Protein AF-A0A0G4MST4-F1 (afdb_monomer_lite)

Sequence (81 aa):
ELARWEKYAYGCNELLFHPIRTWLWRGPFTPLFRTFLFSNIRFTSKITVVSYIGTYYAIGAAWIMTAANYFAMGWFNGYLD

Foldseek 3Di:
DVVVVVVVVVVVCVQFFDDPVCCVPPNGGDVNNVCVVVPPDDPVVNCVVCVVVVVVVCVVCVVVVVVVVVVVCVVCVVVVD

Structure (mmCIF, N/CA/C/O backbone):
data_AF-A0A0G4MST4-F1
#
_entry.id   AF-A0A0G4MST4-F1
#
loop_
_atom_site.group_PDB
_atom_site.id
_atom_site.type_symbol
_atom_site.label_atom_id
_atom_site.label_alt_id
_atom_site.label_comp_id
_atom_site.label_asym_id
_atom_site.label_entity_id
_atom_site.label_seq_id
_atom_site.pdbx_PDB_ins_code
_atom_site.Cartn_x
_atom_site.Cartn_y
_atom_site.Cartn_z
_atom_site.occupancy
_atom_site.B_iso_or_equiv
_atom_site.auth_seq_id
_atom_site.auth_comp_id
_atom_site.auth_asym_id
_atom_site.auth_atom_id
_atom_site.pdbx_PDB_model_num
ATOM 1 N N . GLU A 1 1 ? 13.726 -13.541 17.675 1.00 50.88 1 GLU A N 1
ATOM 2 C CA . GLU A 1 1 ? 13.030 -12.233 17.742 1.00 50.88 1 GLU A CA 1
ATOM 3 C C . GLU A 1 1 ? 12.466 -11.794 16.398 1.00 50.88 1 GLU A C 1
ATOM 5 O O . GLU A 1 1 ? 11.293 -11.449 16.364 1.00 50.88 1 GLU A O 1
ATOM 10 N N . LEU A 1 2 ? 13.222 -11.902 15.298 1.00 57.12 2 LEU A N 1
ATOM 11 C CA . LEU A 1 2 ? 12.750 -11.628 13.930 1.00 57.12 2 LEU A CA 1
ATOM 12 C C . LEU A 1 2 ? 11.414 -12.325 13.583 1.00 57.12 2 LEU A C 1
ATOM 14 O O . LEU A 1 2 ? 10.456 -11.658 13.215 1.00 57.12 2 LEU A O 1
ATOM 18 N N . ALA A 1 3 ? 11.297 -13.630 13.856 1.00 61.41 3 ALA A N 1
ATOM 19 C CA . ALA A 1 3 ? 10.084 -14.421 13.599 1.00 61.41 3 ALA A CA 1
ATOM 20 C C . ALA A 1 3 ? 8.834 -13.952 14.375 1.00 61.41 3 ALA A C 1
ATOM 22 O O . ALA A 1 3 ? 7.702 -14.219 13.975 1.00 61.41 3 ALA A O 1
ATOM 23 N N . ARG A 1 4 ? 9.015 -13.244 15.498 1.00 70.06 4 ARG A N 1
ATOM 24 C CA . ARG A 1 4 ? 7.903 -12.669 16.269 1.00 70.06 4 ARG A CA 1
ATOM 25 C C . ARG A 1 4 ? 7.388 -11.397 15.596 1.00 70.06 4 ARG A C 1
ATOM 27 O O . ARG A 1 4 ? 6.180 -11.234 15.464 1.00 70.06 4 ARG A O 1
ATOM 34 N N . TRP A 1 5 ? 8.298 -10.535 15.140 1.00 55.25 5 TRP A N 1
ATOM 35 C CA . TRP A 1 5 ? 7.966 -9.336 14.365 1.00 55.25 5 TRP A CA 1
ATOM 36 C C . TRP A 1 5 ? 7.322 -9.692 13.025 1.00 55.25 5 TRP A C 1
ATOM 38 O O . TRP A 1 5 ? 6.352 -9.056 12.630 1.00 55.25 5 TRP A O 1
ATOM 48 N N . GLU A 1 6 ? 7.789 -10.765 12.388 1.00 59.09 6 GLU A N 1
ATOM 49 C CA . GLU A 1 6 ? 7.208 -11.300 11.158 1.00 59.09 6 GLU A CA 1
ATOM 50 C C . GLU A 1 6 ? 5.757 -11.747 11.365 1.00 59.09 6 GLU A C 1
ATOM 52 O O . GLU A 1 6 ? 4.884 -11.391 10.584 1.00 59.09 6 GLU A O 1
ATOM 57 N N . LYS A 1 7 ? 5.456 -12.441 12.469 1.00 60.34 7 LYS A N 1
ATOM 58 C CA . LYS A 1 7 ? 4.090 -12.889 12.786 1.00 60.34 7 LYS A CA 1
ATOM 59 C C . LYS A 1 7 ? 3.126 -11.722 13.033 1.00 60.34 7 LYS A C 1
ATOM 61 O O . LYS A 1 7 ? 1.977 -11.775 12.598 1.00 60.34 7 LYS A O 1
ATOM 66 N N . TYR A 1 8 ? 3.597 -10.656 13.685 1.00 57.91 8 TYR A N 1
ATOM 67 C CA . TYR A 1 8 ? 2.818 -9.425 13.859 1.00 57.91 8 TYR A CA 1
ATOM 68 C C . TYR A 1 8 ? 2.636 -8.662 12.544 1.00 57.91 8 TYR A C 1
ATOM 70 O O . TYR A 1 8 ? 1.550 -8.146 12.286 1.00 57.91 8 TYR A O 1
ATOM 78 N N . ALA A 1 9 ? 3.663 -8.635 11.691 1.00 57.59 9 ALA A N 1
ATOM 79 C CA . ALA A 1 9 ? 3.582 -8.039 10.364 1.00 57.59 9 ALA A CA 1
ATOM 80 C C . ALA A 1 9 ? 2.590 -8.798 9.469 1.00 57.59 9 ALA A C 1
ATOM 82 O O . ALA A 1 9 ? 1.750 -8.163 8.839 1.00 57.59 9 ALA A O 1
ATOM 83 N N . TYR A 1 10 ? 2.614 -10.136 9.482 1.00 59.66 10 TYR A N 1
ATOM 84 C CA . TYR A 1 10 ? 1.666 -10.980 8.751 1.00 59.66 10 TYR A CA 1
ATOM 85 C C . TYR A 1 10 ? 0.224 -10.757 9.211 1.00 59.66 10 TYR A C 1
ATOM 87 O O . TYR A 1 10 ? -0.634 -10.519 8.368 1.00 59.66 10 TYR A O 1
ATOM 95 N N . GLY A 1 11 ? -0.040 -10.734 10.522 1.00 65.69 11 GLY A N 1
ATOM 96 C CA . GLY A 1 11 ? -1.387 -10.464 11.038 1.00 65.69 11 GLY A CA 1
ATOM 97 C C . GLY A 1 11 ? -1.904 -9.072 10.660 1.00 65.69 11 GLY A C 1
ATOM 98 O O . GLY A 1 11 ? -3.064 -8.919 10.288 1.00 65.69 11 GLY A O 1
ATOM 99 N N . CYS A 1 12 ? -1.036 -8.055 10.684 1.00 61.84 12 CYS A N 1
ATOM 100 C CA . CYS A 1 12 ? -1.402 -6.697 10.282 1.00 61.84 12 CYS A CA 1
ATOM 101 C C . CYS A 1 12 ? -1.682 -6.604 8.770 1.00 61.84 12 CYS A C 1
ATOM 103 O O . CYS A 1 12 ? -2.650 -5.969 8.354 1.00 61.84 12 CYS A O 1
ATOM 105 N N . ASN A 1 13 ? -0.882 -7.287 7.944 1.00 64.00 13 ASN A N 1
ATOM 106 C CA . ASN A 1 13 ? -1.055 -7.301 6.491 1.00 64.00 13 ASN A CA 1
ATOM 107 C C . ASN A 1 13 ? -2.277 -8.122 6.053 1.00 64.00 13 ASN A C 1
ATOM 109 O O . ASN A 1 13 ? -2.947 -7.740 5.103 1.00 64.00 13 ASN A O 1
ATOM 113 N N . GLU A 1 14 ? -2.604 -9.203 6.761 1.00 64.25 14 GLU A N 1
ATOM 114 C CA . GLU A 1 14 ? -3.792 -10.034 6.520 1.00 64.25 14 GLU A CA 1
ATOM 115 C C . GLU A 1 14 ? -5.096 -9.320 6.939 1.00 64.25 14 GLU A C 1
ATOM 117 O O . GLU A 1 14 ? -6.157 -9.548 6.359 1.00 64.25 14 GLU A O 1
ATOM 122 N N . LEU A 1 15 ? -5.010 -8.377 7.887 1.00 65.62 15 LEU A N 1
ATOM 123 C CA . LEU A 1 15 ? -6.086 -7.442 8.237 1.00 65.62 15 LEU A CA 1
ATOM 124 C C . LEU A 1 15 ? -6.249 -6.302 7.215 1.00 65.62 15 LEU A C 1
ATOM 126 O O . LEU A 1 15 ? -7.375 -5.864 6.970 1.00 65.62 15 LEU A O 1
ATOM 130 N N . LEU A 1 16 ? -5.156 -5.822 6.611 1.00 64.25 16 LEU A N 1
ATOM 131 C CA . LEU A 1 16 ? -5.154 -4.685 5.678 1.00 64.25 16 LEU A CA 1
ATOM 132 C C . LEU A 1 16 ? -5.407 -5.068 4.207 1.00 64.25 16 LEU A C 1
ATOM 134 O O . LEU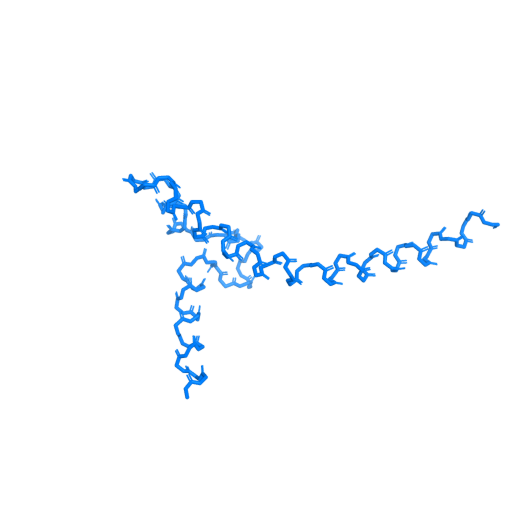 A 1 16 ? -6.131 -4.361 3.500 1.00 64.25 16 LEU A O 1
ATOM 138 N N . PHE A 1 17 ? -4.825 -6.171 3.738 1.00 67.06 17 PHE A N 1
ATOM 139 C CA . PHE A 1 17 ? -4.803 -6.560 2.329 1.00 67.06 17 PHE A CA 1
ATOM 140 C C . PHE A 1 17 ? -5.324 -7.979 2.123 1.00 67.06 17 PHE A C 1
ATOM 142 O O . PHE A 1 17 ? -5.106 -8.883 2.925 1.00 67.06 17 PHE A O 1
ATOM 149 N N . HIS A 1 18 ? -6.008 -8.184 1.000 1.00 68.31 18 HIS A N 1
ATOM 150 C CA . HIS A 1 18 ? -6.284 -9.538 0.539 1.00 68.31 18 HIS A CA 1
ATOM 151 C C . HIS A 1 18 ? -4.971 -10.218 0.117 1.00 68.31 18 HIS A C 1
ATOM 153 O O . HIS A 1 18 ? -4.067 -9.527 -0.363 1.00 68.31 18 HIS A O 1
ATOM 159 N N . PRO A 1 19 ? -4.852 -11.559 0.223 1.00 70.25 19 PRO A N 1
ATOM 160 C CA . PRO A 1 19 ? -3.680 -12.256 -0.288 1.00 70.25 19 PRO A CA 1
ATOM 161 C C . PRO A 1 19 ? -3.486 -11.907 -1.765 1.00 70.25 19 PRO A C 1
ATOM 163 O O . PRO A 1 19 ? -4.458 -11.893 -2.526 1.00 70.25 19 PRO A O 1
ATOM 166 N N . ILE A 1 20 ? -2.238 -11.642 -2.168 1.00 67.44 20 ILE A N 1
ATOM 167 C CA . ILE A 1 20 ? -1.875 -11.071 -3.482 1.00 67.44 20 ILE A CA 1
ATOM 168 C C . ILE A 1 20 ? -2.512 -11.862 -4.638 1.00 67.44 20 ILE A C 1
ATOM 170 O O . ILE A 1 20 ? -2.997 -11.281 -5.604 1.00 67.44 20 ILE A O 1
ATOM 174 N N . ARG A 1 21 ? -2.647 -13.188 -4.497 1.00 63.88 21 ARG A N 1
ATOM 175 C CA . ARG A 1 21 ? -3.328 -14.055 -5.480 1.00 63.88 21 ARG A CA 1
ATOM 176 C C . ARG A 1 21 ? -4.793 -13.677 -5.759 1.00 63.88 21 ARG A C 1
ATOM 178 O O . ARG A 1 21 ? -5.305 -13.941 -6.837 1.00 63.88 21 ARG A O 1
ATOM 185 N N . THR A 1 22 ? -5.485 -13.094 -4.782 1.00 71.00 22 THR A N 1
ATOM 186 C CA . THR A 1 22 ? -6.900 -12.694 -4.886 1.00 71.00 22 THR A CA 1
ATOM 187 C C . THR A 1 22 ? -7.102 -11.230 -5.273 1.00 71.00 22 THR A C 1
ATOM 189 O O . THR A 1 22 ? -8.244 -10.843 -5.523 1.00 71.00 22 THR A O 1
ATOM 192 N N . TRP A 1 23 ? -6.033 -10.429 -5.387 1.00 71.12 23 TRP A N 1
ATOM 193 C CA . TRP A 1 23 ? -6.127 -9.011 -5.763 1.00 71.12 23 TRP A CA 1
ATOM 194 C C . TRP A 1 23 ? -6.818 -8.795 -7.112 1.00 71.12 23 TRP A C 1
ATOM 196 O O . TRP A 1 23 ? -7.622 -7.875 -7.231 1.00 71.12 23 TRP A O 1
ATOM 206 N N . LEU A 1 24 ? -6.566 -9.671 -8.092 1.00 65.12 24 LEU A N 1
ATOM 207 C CA . LEU A 1 24 ? -7.168 -9.601 -9.430 1.00 65.12 24 LEU A CA 1
ATOM 208 C C . LEU A 1 24 ? -8.703 -9.714 -9.425 1.00 65.12 24 LEU A C 1
ATOM 210 O O . LEU A 1 24 ? -9.348 -9.159 -10.305 1.00 65.12 24 LEU A O 1
ATOM 214 N N . TRP A 1 25 ? -9.290 -10.401 -8.437 1.00 70.81 25 TRP A N 1
ATOM 215 C CA . TRP A 1 25 ? -10.730 -10.701 -8.404 1.00 70.81 25 TRP A CA 1
ATOM 216 C C . TRP A 1 25 ? -11.490 -9.975 -7.28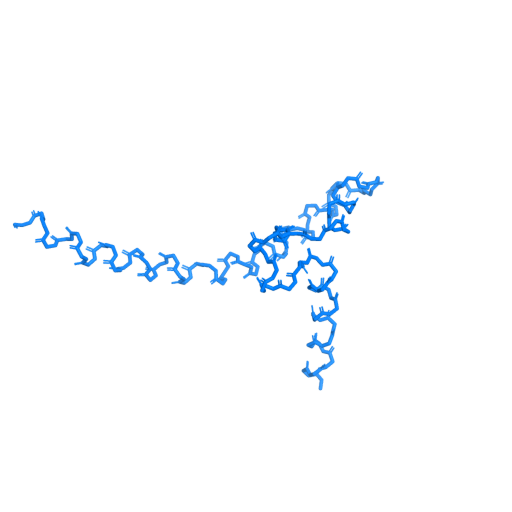5 1.00 70.81 25 TRP A C 1
ATOM 218 O O . TRP A 1 25 ? -12.663 -9.655 -7.450 1.00 70.81 25 TRP A O 1
ATOM 228 N N . ARG A 1 26 ? -10.852 -9.724 -6.133 1.00 65.25 26 ARG A N 1
ATOM 229 C CA . ARG A 1 26 ? -11.476 -9.106 -4.941 1.00 65.25 26 ARG A 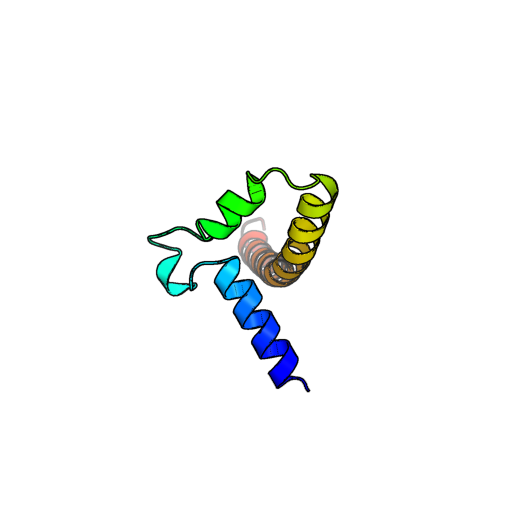CA 1
ATOM 230 C C . ARG A 1 26 ? -10.948 -7.704 -4.618 1.00 65.25 26 ARG A C 1
ATOM 232 O O . ARG A 1 26 ? -11.459 -7.058 -3.704 1.00 65.25 26 ARG A O 1
ATOM 239 N N . GLY A 1 27 ? -9.974 -7.217 -5.386 1.00 69.56 27 GLY A N 1
ATOM 240 C CA . GLY A 1 27 ? -9.303 -5.942 -5.158 1.00 69.56 27 GLY A CA 1
ATOM 241 C C . GLY A 1 27 ? -8.226 -6.014 -4.066 1.00 69.56 27 GLY A C 1
ATOM 242 O O . GLY A 1 27 ? -8.139 -7.000 -3.328 1.00 69.56 27 GLY A O 1
ATOM 243 N N . PRO A 1 28 ? -7.384 -4.972 -3.961 1.00 71.62 28 PRO A N 1
ATOM 244 C CA . PRO A 1 28 ? -6.216 -5.004 -3.092 1.00 71.62 28 PRO A CA 1
ATOM 245 C C . PRO A 1 28 ? -6.542 -4.949 -1.593 1.00 71.62 28 PRO A C 1
ATOM 247 O O . PRO A 1 28 ? -5.910 -5.619 -0.776 1.00 71.62 28 PRO A O 1
ATOM 250 N N . PHE A 1 29 ? -7.570 -4.187 -1.225 1.00 74.50 29 PHE A N 1
ATOM 251 C CA . PHE A 1 29 ? -7.905 -3.888 0.166 1.00 74.50 29 PHE A CA 1
ATOM 252 C C . PHE A 1 29 ? -8.987 -4.816 0.716 1.00 74.50 29 PHE A C 1
ATOM 254 O O . PHE A 1 29 ? -9.940 -5.165 0.015 1.00 74.50 29 PHE A O 1
ATOM 261 N N . THR A 1 30 ? -8.874 -5.197 1.987 1.00 76.88 30 THR A N 1
ATOM 262 C CA . THR A 1 30 ? -9.938 -5.939 2.677 1.00 76.88 30 THR A CA 1
ATOM 263 C C . THR A 1 30 ? -11.142 -5.032 2.973 1.00 76.88 30 THR A C 1
ATOM 265 O O . THR A 1 30 ? -11.000 -3.810 3.109 1.00 76.88 30 THR A O 1
ATOM 268 N N . PRO A 1 31 ? -12.357 -5.596 3.116 1.00 69.44 31 PRO A N 1
ATOM 269 C CA . PRO A 1 31 ? -13.508 -4.838 3.606 1.00 69.44 31 PRO A CA 1
ATOM 270 C C . PRO A 1 31 ? -13.257 -4.253 5.005 1.00 69.44 31 PRO A C 1
ATOM 272 O O . PRO A 1 31 ? -13.730 -3.159 5.285 1.00 69.44 31 PRO A O 1
ATOM 275 N N . LEU A 1 32 ? -12.438 -4.909 5.836 1.00 72.94 32 LEU A N 1
ATOM 276 C CA . LEU A 1 32 ? -11.985 -4.406 7.139 1.00 72.94 32 LEU A CA 1
ATOM 277 C C . LEU A 1 32 ? -11.223 -3.082 7.026 1.00 72.94 32 LEU A C 1
ATOM 279 O O . LEU A 1 32 ? -11.522 -2.147 7.766 1.00 72.94 32 LEU A O 1
ATOM 283 N N . PHE A 1 33 ? -10.297 -2.962 6.071 1.00 76.06 33 PHE A N 1
ATOM 284 C CA . PHE A 1 33 ? -9.581 -1.709 5.831 1.00 76.06 33 PHE A CA 1
ATOM 285 C C . PHE A 1 33 ? -10.518 -0.587 5.359 1.00 76.06 33 PHE A C 1
ATOM 287 O O . PHE A 1 33 ? -10.392 0.563 5.785 1.00 76.06 33 PHE A O 1
ATOM 294 N N . ARG A 1 34 ? -11.524 -0.918 4.538 1.00 72.31 34 ARG A N 1
ATOM 295 C CA . ARG A 1 34 ? -12.570 0.040 4.146 1.00 72.31 34 ARG A CA 1
ATOM 296 C C . ARG A 1 34 ? -13.403 0.476 5.350 1.00 72.31 34 ARG A C 1
ATOM 298 O O . ARG A 1 34 ? -13.595 1.671 5.546 1.00 72.31 34 ARG A O 1
ATOM 305 N N . THR A 1 35 ? -13.840 -0.451 6.197 1.00 77.25 35 THR A N 1
ATOM 306 C CA . THR A 1 35 ? -14.570 -0.117 7.426 1.00 77.25 35 THR A CA 1
ATOM 307 C C . THR A 1 35 ? -13.709 0.708 8.381 1.00 77.25 35 THR A C 1
ATOM 309 O O . THR A 1 35 ? -14.215 1.655 8.967 1.00 77.25 35 THR A O 1
ATOM 312 N N . PHE A 1 36 ? -12.405 0.440 8.488 1.00 76.94 36 PHE A N 1
ATOM 313 C CA . PHE A 1 36 ? -11.464 1.265 9.252 1.00 76.94 36 PHE A CA 1
ATOM 314 C C . PHE A 1 36 ? -11.391 2.705 8.715 1.00 76.94 36 PHE A C 1
ATOM 316 O O . PHE A 1 36 ? -11.506 3.656 9.495 1.00 76.94 36 PHE A O 1
ATOM 323 N N . LEU A 1 37 ? -11.300 2.882 7.391 1.00 77.44 37 LEU A N 1
ATOM 324 C CA . LEU A 1 37 ? -11.316 4.201 6.747 1.00 77.44 37 LEU A CA 1
ATOM 325 C C . LEU A 1 37 ? -12.626 4.958 7.001 1.00 77.44 37 LEU A C 1
ATOM 327 O O . LEU A 1 37 ? -12.585 6.156 7.289 1.00 77.44 37 LEU A O 1
ATOM 331 N N . PHE A 1 38 ? -13.768 4.268 6.976 1.00 78.12 38 PHE A N 1
ATOM 332 C CA . PHE A 1 38 ? -15.091 4.855 7.225 1.00 78.12 38 PHE A CA 1
ATOM 333 C C . PHE A 1 38 ? -15.512 4.888 8.707 1.00 78.12 38 PHE A C 1
ATOM 335 O O . PHE A 1 38 ? -16.529 5.490 9.039 1.00 78.12 38 PHE A O 1
ATOM 342 N N . SER A 1 39 ? -14.738 4.295 9.619 1.00 81.19 39 SER A N 1
ATOM 343 C CA . SER A 1 39 ? -15.064 4.258 11.053 1.00 81.19 39 SER A CA 1
ATOM 344 C C . SER A 1 39 ? -14.933 5.629 11.726 1.00 81.19 39 SER A C 1
ATOM 346 O O . SER A 1 39 ? -14.181 6.490 11.275 1.00 81.19 39 SER A O 1
ATOM 348 N N . ASN A 1 40 ? -15.617 5.846 12.848 1.00 78.12 40 ASN A N 1
ATOM 349 C CA . ASN A 1 40 ? -15.655 7.137 13.552 1.00 78.12 40 ASN A CA 1
ATOM 350 C C . ASN A 1 40 ? -14.439 7.373 14.485 1.00 78.12 40 ASN A C 1
ATOM 352 O O . ASN A 1 40 ? -14.571 7.856 15.605 1.00 78.12 40 ASN A O 1
ATOM 356 N N . ILE A 1 41 ? -13.238 6.976 14.054 1.00 80.88 41 ILE A N 1
ATOM 357 C CA . ILE A 1 41 ? -11.973 7.234 14.767 1.00 80.88 41 ILE A CA 1
ATOM 358 C C . ILE A 1 41 ? -11.331 8.544 14.291 1.00 80.88 41 ILE A C 1
ATOM 360 O O . ILE A 1 41 ? -11.579 9.002 13.172 1.00 80.88 41 ILE A O 1
ATOM 364 N N . ARG A 1 42 ? -10.464 9.134 15.128 1.00 82.62 42 ARG A N 1
ATOM 365 C CA . ARG A 1 42 ? -9.776 10.404 14.832 1.00 82.62 42 ARG A CA 1
ATOM 366 C C . ARG A 1 42 ? -9.080 10.361 13.470 1.00 82.62 42 ARG A C 1
ATOM 368 O O . ARG A 1 42 ? -8.222 9.513 13.225 1.00 82.62 42 ARG A O 1
ATOM 375 N N . PHE A 1 43 ? -9.410 11.327 12.615 1.00 82.44 43 PHE A N 1
ATOM 376 C CA . PHE A 1 43 ? -8.899 11.421 11.247 1.00 82.44 43 PHE A CA 1
ATOM 377 C C . PHE A 1 43 ? -7.367 11.513 11.185 1.00 82.44 43 PHE A C 1
ATOM 379 O O . PHE A 1 43 ? -6.743 10.834 10.375 1.00 82.44 43 PHE A O 1
ATOM 386 N N . THR A 1 44 ? -6.745 12.255 12.107 1.00 83.81 44 THR A N 1
ATOM 387 C CA . THR A 1 44 ? -5.281 12.376 12.204 1.00 83.81 44 THR A CA 1
ATOM 388 C C . THR A 1 44 ? -4.597 11.023 12.390 1.00 83.81 44 THR A C 1
ATOM 390 O O . THR A 1 44 ? -3.614 10.737 11.717 1.00 83.81 44 THR A O 1
ATOM 393 N N . SER A 1 45 ? -5.145 10.162 13.254 1.00 80.00 45 SER A N 1
ATOM 394 C CA . SER A 1 45 ? -4.610 8.819 13.498 1.00 80.00 45 SER A CA 1
ATOM 395 C C . SER A 1 45 ? -4.797 7.889 12.298 1.00 80.00 45 SER A C 1
ATOM 397 O O . SER A 1 45 ? -3.953 7.032 12.055 1.00 80.00 45 SER A O 1
ATOM 399 N N . LYS A 1 46 ? -5.868 8.063 11.511 1.00 81.06 46 LYS A N 1
ATOM 400 C CA . LYS A 1 46 ? -6.038 7.321 10.251 1.00 81.06 46 LYS A CA 1
ATOM 401 C C . LYS A 1 46 ? -4.954 7.694 9.252 1.00 81.06 46 LYS A C 1
ATOM 403 O O . LYS A 1 46 ? -4.331 6.808 8.677 1.00 81.06 46 LYS A O 1
ATOM 408 N N . ILE A 1 47 ? -4.730 8.995 9.063 1.00 84.25 47 ILE A N 1
ATOM 409 C CA . ILE A 1 47 ? -3.736 9.491 8.109 1.00 84.25 47 ILE A CA 1
ATOM 410 C C . ILE A 1 47 ? -2.348 9.011 8.498 1.00 84.25 47 ILE A C 1
ATOM 412 O O . ILE A 1 47 ? -1.634 8.522 7.637 1.00 84.25 47 ILE A O 1
ATOM 416 N N . THR A 1 48 ? -1.957 9.098 9.769 1.00 83.94 48 THR A N 1
ATOM 417 C CA . THR A 1 48 ? -0.612 8.671 10.171 1.00 83.94 48 THR A CA 1
ATOM 418 C C . THR A 1 48 ? -0.384 7.180 9.946 1.00 83.94 48 THR A C 1
ATOM 420 O O . THR A 1 48 ? 0.670 6.813 9.437 1.00 83.94 48 THR A O 1
ATOM 423 N N . VAL A 1 49 ? -1.369 6.326 10.245 1.00 83.25 49 VAL A N 1
ATOM 424 C CA . VAL A 1 49 ? -1.275 4.877 9.995 1.00 83.25 49 VAL A CA 1
ATOM 425 C C . VAL A 1 49 ? -1.201 4.573 8.497 1.00 83.25 49 VAL A C 1
ATOM 427 O O . VAL A 1 49 ? -0.333 3.813 8.069 1.00 83.25 49 VAL A O 1
ATOM 430 N N . VAL A 1 50 ? -2.070 5.185 7.687 1.00 82.19 50 VAL A N 1
ATOM 431 C CA . VAL A 1 50 ? -2.076 4.984 6.229 1.00 82.19 50 VAL A CA 1
ATOM 432 C C . VAL A 1 50 ? -0.796 5.522 5.597 1.00 82.19 50 VAL A C 1
ATOM 434 O O . VAL A 1 50 ? -0.206 4.834 4.770 1.00 82.19 50 VAL A O 1
ATOM 437 N N . SER A 1 51 ? -0.330 6.700 6.012 1.00 84.44 51 SER A N 1
ATOM 438 C CA . SER A 1 51 ? 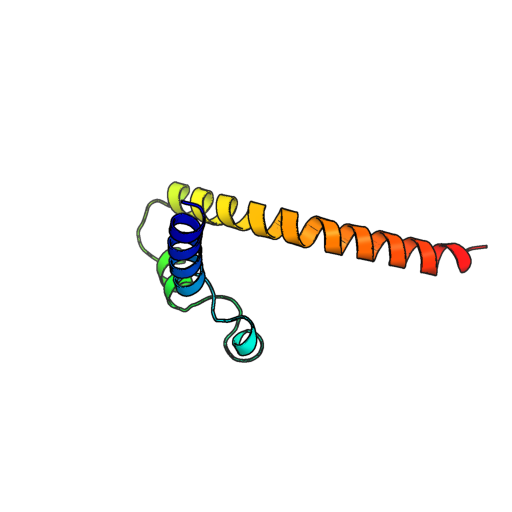0.936 7.271 5.556 1.00 84.44 51 SER A CA 1
ATOM 439 C C . SER A 1 51 ? 2.104 6.368 5.916 1.00 84.44 51 SER A C 1
ATOM 441 O O . SER A 1 51 ? 2.898 6.074 5.037 1.00 84.44 51 SER A O 1
ATOM 443 N N . TYR A 1 52 ? 2.183 5.873 7.156 1.00 81.69 52 TYR A N 1
ATOM 444 C CA . TYR A 1 52 ? 3.264 4.986 7.595 1.00 81.69 52 TYR A CA 1
ATOM 445 C C . TYR A 1 52 ? 3.358 3.720 6.737 1.00 81.69 52 TYR A C 1
ATOM 447 O O . TYR A 1 52 ? 4.436 3.365 6.267 1.00 81.69 52 TYR A O 1
ATOM 455 N N . ILE A 1 53 ? 2.222 3.071 6.475 1.00 79.56 53 ILE A N 1
ATOM 456 C CA . ILE A 1 53 ? 2.147 1.895 5.601 1.00 79.56 53 ILE A CA 1
ATOM 457 C C . ILE A 1 53 ? 2.481 2.284 4.154 1.00 79.56 53 ILE A C 1
ATOM 459 O O . ILE A 1 53 ? 3.255 1.601 3.486 1.00 79.56 53 ILE A O 1
ATOM 463 N N . GLY A 1 54 ? 1.943 3.411 3.686 1.00 82.38 54 GLY A N 1
ATOM 464 C CA . GLY A 1 54 ? 2.190 3.963 2.360 1.00 82.38 54 GLY A CA 1
ATOM 465 C C . GLY A 1 54 ? 3.673 4.185 2.077 1.00 82.38 54 GLY A C 1
ATOM 466 O O . GLY A 1 54 ? 4.119 3.855 0.982 1.00 82.38 54 GLY A O 1
ATOM 467 N N . THR A 1 55 ? 4.464 4.645 3.051 1.00 84.00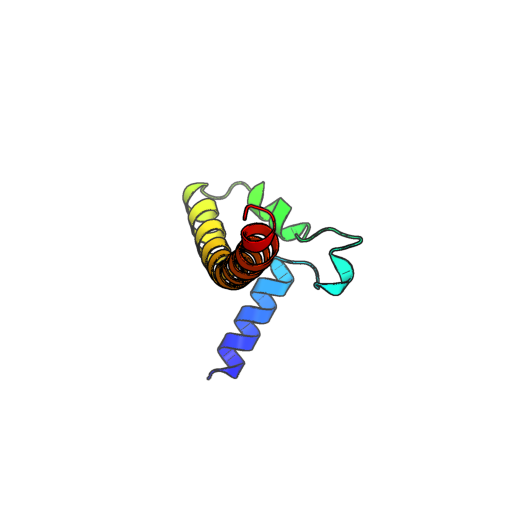 55 THR A N 1
ATOM 468 C CA . THR A 1 55 ? 5.911 4.831 2.869 1.00 84.00 55 THR A CA 1
ATOM 469 C C . THR A 1 55 ? 6.640 3.511 2.623 1.00 84.00 55 THR A C 1
ATOM 471 O O . THR A 1 55 ? 7.517 3.467 1.765 1.00 84.00 55 THR A O 1
ATOM 474 N N . TYR A 1 56 ? 6.266 2.421 3.306 1.00 79.12 56 TYR A N 1
ATOM 475 C CA . TYR A 1 56 ? 6.861 1.099 3.056 1.00 79.12 56 TYR A CA 1
ATOM 476 C C . TYR A 1 56 ? 6.605 0.623 1.625 1.00 79.12 56 TYR A C 1
ATOM 478 O O . TYR A 1 56 ? 7.529 0.176 0.944 1.00 79.12 56 TYR A O 1
ATOM 486 N N . TYR A 1 57 ? 5.368 0.768 1.144 1.00 77.12 57 TYR A N 1
ATOM 487 C CA . TYR A 1 57 ? 5.019 0.411 -0.231 1.00 77.12 57 TYR A CA 1
ATOM 488 C C . TYR A 1 57 ? 5.645 1.361 -1.255 1.00 77.12 57 TYR A C 1
ATOM 490 O O . TYR A 1 57 ? 6.071 0.908 -2.312 1.00 77.12 57 TYR A O 1
ATOM 498 N N . ALA A 1 58 ? 5.766 2.653 -0.942 1.00 80.19 58 ALA A N 1
ATOM 499 C CA . ALA A 1 58 ? 6.412 3.633 -1.808 1.00 80.19 58 ALA A CA 1
ATOM 500 C C . ALA A 1 58 ? 7.899 3.320 -1.997 1.00 80.19 58 ALA A C 1
ATOM 502 O O . ALA A 1 58 ? 8.378 3.349 -3.123 1.00 80.19 58 ALA A O 1
ATOM 503 N N . ILE A 1 59 ? 8.618 2.948 -0.934 1.00 82.88 59 ILE A N 1
ATOM 504 C CA . ILE A 1 59 ? 10.024 2.524 -1.025 1.00 82.88 59 ILE A CA 1
ATOM 505 C C . ILE A 1 59 ? 10.138 1.221 -1.831 1.00 82.88 59 ILE A C 1
ATOM 507 O O . ILE A 1 59 ? 11.001 1.099 -2.701 1.00 82.88 59 ILE A O 1
ATOM 511 N N . GLY A 1 60 ? 9.228 0.269 -1.601 1.00 81.12 60 GLY A N 1
ATOM 512 C CA . GLY A 1 60 ? 9.154 -0.975 -2.371 1.00 81.12 60 GLY A CA 1
ATOM 513 C C . GLY A 1 60 ? 8.801 -0.776 -3.850 1.00 81.12 60 GLY A C 1
ATOM 514 O O . GLY A 1 60 ? 9.229 -1.563 -4.683 1.00 81.12 60 GLY A O 1
ATOM 515 N N . ALA A 1 61 ? 8.057 0.272 -4.200 1.00 81.81 61 ALA A N 1
ATOM 516 C CA . ALA A 1 61 ? 7.732 0.614 -5.584 1.00 81.81 61 ALA A CA 1
ATOM 517 C C . ALA A 1 61 ? 8.781 1.532 -6.229 1.00 81.81 61 ALA A C 1
ATOM 519 O O . ALA A 1 61 ? 8.945 1.504 -7.446 1.00 81.81 61 ALA A O 1
ATOM 520 N N . ALA A 1 62 ? 9.511 2.323 -5.436 1.00 84.38 62 ALA A N 1
ATOM 521 C CA . ALA A 1 62 ? 10.471 3.307 -5.924 1.00 84.38 62 ALA A CA 1
ATOM 522 C C . ALA A 1 62 ? 11.559 2.660 -6.780 1.00 84.38 62 ALA A C 1
ATOM 524 O O . ALA A 1 62 ? 11.844 3.164 -7.860 1.00 84.38 62 ALA A O 1
ATOM 525 N N . TRP A 1 63 ? 12.118 1.525 -6.348 1.00 81.38 63 TRP A N 1
ATOM 526 C CA . TRP A 1 63 ? 13.158 0.831 -7.114 1.00 81.38 63 TRP A CA 1
ATOM 527 C C . TRP A 1 63 ? 12.619 0.188 -8.402 1.00 81.38 63 TRP A C 1
ATOM 529 O O . TRP A 1 63 ? 13.319 0.154 -9.409 1.00 81.38 63 TRP A O 1
ATOM 539 N N . ILE A 1 64 ? 11.364 -0.281 -8.398 1.00 84.44 64 ILE A N 1
ATOM 540 C CA . ILE A 1 64 ? 10.695 -0.801 -9.601 1.00 84.44 64 ILE A CA 1
ATOM 541 C C . ILE A 1 64 ? 10.488 0.341 -10.592 1.00 84.44 64 ILE A C 1
ATOM 543 O O . ILE A 1 64 ? 10.755 0.189 -11.780 1.00 84.44 64 ILE A O 1
ATOM 547 N N . MET A 1 65 ? 10.044 1.497 -10.102 1.00 82.38 65 MET A N 1
ATOM 548 C CA . MET A 1 65 ? 9.786 2.673 -10.922 1.00 82.38 65 MET A CA 1
ATOM 549 C C . MET A 1 65 ? 11.081 3.283 -11.469 1.00 82.38 65 MET A C 1
ATOM 551 O O . MET A 1 65 ? 11.115 3.674 -12.631 1.00 82.38 65 MET A O 1
ATOM 555 N N . THR A 1 66 ? 12.167 3.321 -10.689 1.00 84.31 66 THR A N 1
ATOM 556 C CA . THR A 1 66 ? 13.478 3.773 -11.181 1.00 84.31 66 THR A CA 1
ATOM 557 C C . THR A 1 66 ? 14.100 2.780 -12.155 1.00 84.31 66 THR A C 1
ATOM 559 O O . THR A 1 66 ? 14.649 3.216 -13.163 1.00 84.31 66 THR A O 1
ATOM 562 N N . ALA A 1 67 ? 13.972 1.470 -11.925 1.00 85.44 67 ALA A N 1
ATOM 563 C CA . ALA A 1 67 ? 14.404 0.453 -12.882 1.00 85.44 67 ALA A CA 1
ATOM 564 C C . ALA A 1 67 ? 13.606 0.548 -14.190 1.00 85.44 67 ALA A C 1
ATOM 566 O O . ALA A 1 67 ? 14.193 0.595 -15.267 1.00 85.44 67 ALA A O 1
ATOM 567 N N . ALA A 1 68 ? 12.278 0.662 -14.110 1.00 86.00 68 ALA A N 1
ATOM 568 C CA . ALA A 1 68 ? 11.419 0.878 -15.270 1.00 86.00 68 ALA A CA 1
ATOM 569 C C . ALA A 1 68 ? 11.790 2.165 -16.019 1.00 86.00 68 ALA A C 1
ATOM 571 O O . ALA A 1 68 ? 11.870 2.150 -17.242 1.00 86.00 68 ALA A O 1
ATOM 572 N N . ASN A 1 69 ? 12.084 3.254 -15.303 1.00 85.00 69 ASN A N 1
ATOM 573 C CA . ASN A 1 69 ? 12.548 4.502 -15.904 1.00 85.00 69 ASN A CA 1
ATOM 574 C C . ASN A 1 69 ? 13.928 4.354 -16.567 1.00 85.00 69 ASN A C 1
ATOM 576 O O . ASN A 1 69 ? 14.144 4.906 -17.638 1.00 85.00 69 ASN A O 1
ATOM 580 N N . TYR A 1 70 ? 14.847 3.584 -15.978 1.00 81.50 70 TYR A N 1
ATOM 581 C CA . TYR A 1 70 ? 16.148 3.281 -16.579 1.00 81.50 70 TYR A CA 1
ATOM 582 C C . TYR A 1 70 ? 16.001 2.482 -17.880 1.00 81.50 70 TYR A C 1
ATOM 584 O O . TYR A 1 70 ? 16.613 2.840 -18.881 1.00 81.50 70 TYR A O 1
ATOM 592 N N . PHE A 1 71 ? 15.148 1.452 -17.900 1.00 81.06 71 PHE A N 1
ATOM 593 C CA . PHE A 1 71 ? 14.867 0.687 -19.118 1.00 81.06 71 PHE A CA 1
ATOM 594 C C . PHE A 1 71 ? 14.116 1.512 -20.165 1.00 81.06 71 PHE A C 1
ATOM 596 O O . PHE A 1 71 ? 14.452 1.436 -21.341 1.00 81.06 71 PHE A O 1
ATOM 603 N N . ALA A 1 72 ? 13.140 2.326 -19.755 1.00 80.62 72 ALA A N 1
ATOM 604 C CA . ALA A 1 72 ? 12.414 3.216 -20.655 1.00 80.62 72 ALA A CA 1
ATOM 605 C C . ALA A 1 72 ? 13.356 4.252 -21.280 1.00 80.62 72 ALA A C 1
ATOM 607 O O . ALA A 1 72 ? 13.408 4.367 -22.498 1.00 80.62 72 ALA A O 1
ATOM 608 N N . MET A 1 73 ? 14.162 4.947 -20.473 1.00 76.50 73 MET A N 1
ATOM 609 C CA . MET A 1 73 ? 15.169 5.879 -20.981 1.00 76.50 73 MET A CA 1
ATOM 610 C C . MET A 1 73 ? 16.190 5.164 -21.865 1.00 76.50 73 MET A C 1
ATOM 612 O O . MET A 1 73 ? 16.446 5.633 -22.961 1.00 76.50 73 MET A O 1
ATOM 616 N N . GLY A 1 74 ? 16.724 4.011 -21.454 1.00 72.25 74 GLY A N 1
ATOM 617 C CA . GLY A 1 74 ? 17.703 3.254 -22.241 1.00 72.25 74 GLY A CA 1
ATOM 618 C C . GLY A 1 74 ? 17.170 2.757 -23.590 1.00 72.25 74 GLY A C 1
ATOM 619 O O . GLY A 1 74 ? 17.914 2.737 -24.565 1.00 72.25 74 GLY A O 1
ATOM 620 N N . TRP A 1 75 ? 15.886 2.400 -23.668 1.00 67.81 75 TRP A N 1
ATOM 621 C CA . TRP A 1 75 ? 15.245 1.931 -24.901 1.00 67.81 75 TRP A CA 1
ATOM 622 C C . TRP A 1 75 ? 14.805 3.079 -25.820 1.00 67.81 75 TRP A C 1
ATOM 624 O O . TRP A 1 75 ? 14.863 2.945 -27.039 1.00 67.81 75 TRP A O 1
ATOM 634 N N . PHE A 1 76 ? 14.379 4.215 -25.256 1.00 62.31 76 PHE A N 1
ATOM 635 C CA . PHE A 1 76 ? 13.936 5.382 -26.028 1.00 62.31 76 PHE A CA 1
ATOM 636 C C . PHE A 1 76 ? 15.065 6.355 -26.400 1.00 62.31 76 PHE A C 1
ATOM 638 O O . PHE A 1 76 ? 14.896 7.109 -27.355 1.00 62.31 76 PHE A O 1
ATOM 645 N N . ASN A 1 77 ? 16.217 6.347 -25.715 1.00 58.38 77 ASN A N 1
ATOM 646 C CA . ASN A 1 77 ? 17.334 7.239 -26.062 1.00 58.38 77 ASN A CA 1
ATOM 647 C C . ASN A 1 77 ? 17.916 6.923 -27.452 1.00 58.38 77 ASN A C 1
ATOM 649 O O . ASN A 1 77 ? 18.269 7.838 -28.178 1.00 58.38 77 ASN A O 1
ATOM 653 N N . GLY A 1 78 ? 17.932 5.648 -27.859 1.00 56.16 78 GLY A N 1
ATOM 654 C CA . GLY A 1 78 ? 18.417 5.230 -29.182 1.00 56.16 78 GLY A CA 1
ATOM 655 C C . GLY A 1 78 ? 17.457 5.486 -30.352 1.00 56.16 78 GLY A C 1
ATOM 656 O O . GLY A 1 78 ? 17.792 5.131 -31.473 1.00 56.16 78 GLY A O 1
ATOM 657 N N . TYR A 1 79 ? 16.262 6.042 -30.112 1.00 54.50 79 TYR A N 1
ATOM 658 C CA . TYR A 1 79 ? 15.298 6.397 -31.169 1.00 54.50 79 TYR A CA 1
ATOM 659 C C . TYR A 1 79 ? 15.323 7.901 -31.510 1.00 54.50 79 TYR A C 1
ATOM 661 O O . TYR A 1 79 ? 14.628 8.339 -32.423 1.00 54.50 79 TYR A O 1
ATOM 669 N N . LEU A 1 80 ? 16.078 8.698 -30.744 1.00 54.66 80 LEU A N 1
ATOM 670 C CA . LEU A 1 80 ? 16.212 10.150 -30.914 1.00 54.66 80 LEU A CA 1
ATOM 671 C C . LEU A 1 80 ? 17.581 10.579 -31.476 1.00 54.66 80 LEU A C 1
ATOM 673 O O . LEU A 1 80 ? 17.822 11.783 -31.551 1.00 54.66 80 LEU A O 1
ATOM 677 N N . ASP A 1 81 ? 18.425 9.627 -31.886 1.00 47.75 81 ASP A N 1
ATOM 678 C CA . ASP A 1 81 ? 19.655 9.865 -32.661 1.00 47.75 81 ASP A CA 1
ATOM 679 C C . ASP A 1 81 ? 19.509 9.281 -34.076 1.00 47.75 81 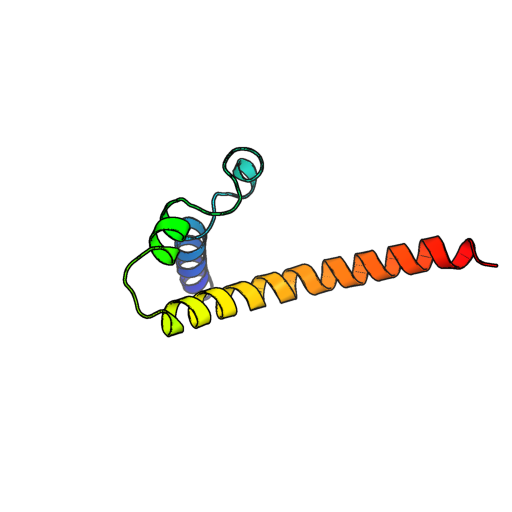ASP A C 1
ATOM 681 O O . ASP A 1 81 ? 19.016 8.131 -34.187 1.00 47.75 81 ASP A O 1
#

Radius of gyration: 17.99 Å; chains: 1; bounding box: 35×27×50 Å

Secondary structure (DSSP, 8-state):
-HHHHHHHHHHHHHHHB--GGGHHHH-SB-HHHHHHHHSSS-HHHHHHHHHHHHHHHHHHHHHHHHHHHHHHHHHHHTT--

Organism: Verticillium longisporum (NCBI:txid100787)

pLDDT: mean 72.75, std 9.99, range [47.75, 86.0]